Protein AF-A0A3D2EF57-F1 (afdb_monomer_lite)

Radius of gyration: 13.76 Å; chains: 1; bounding box: 25×36×29 Å

Secondary structure (DSSP, 8-state):
-HHHHHTT--TT-THHHHHHHHHHHHT-S-HHHHHHHHHHHHHHHT-TT-GGGSTT--HHHHHHHHHHTTTTHHHIIIIIHHH-SS---HHHHHHHHHHHHHT-TT-

Structure (mmCIF, N/CA/C/O backbone):
data_AF-A0A3D2EF57-F1
#
_entry.id   AF-A0A3D2EF57-F1
#
loop_
_atom_site.group_PDB
_atom_site.id
_atom_site.type_symbol
_atom_site.label_atom_id
_atom_site.label_alt_id
_atom_site.label_comp_id
_atom_site.label_asym_id
_atom_site.label_entity_id
_atom_site.label_seq_id
_atom_site.pdbx_PDB_ins_code
_atom_site.Cartn_x
_atom_site.Cartn_y
_atom_site.Cartn_z
_atom_site.occupancy
_atom_site.B_iso_or_equiv
_atom_site.auth_seq_id
_atom_site.auth_comp_id
_atom_site.auth_asym_id
_atom_site.auth_atom_id
_atom_site.pdbx_PDB_model_num
ATOM 1 N N . MET A 1 1 ? 1.422 -5.540 5.384 1.00 88.50 1 MET A N 1
ATOM 2 C CA . MET A 1 1 ? -0.028 -5.324 5.185 1.00 88.50 1 MET A CA 1
ATOM 3 C C . MET A 1 1 ? -0.815 -6.622 4.988 1.00 88.50 1 MET A C 1
ATOM 5 O O . MET A 1 1 ? -1.414 -7.062 5.948 1.00 88.50 1 MET A O 1
ATOM 9 N N . ILE A 1 2 ? -0.766 -7.296 3.827 1.00 88.06 2 ILE A N 1
ATOM 10 C CA . ILE A 1 2 ? -1.629 -8.467 3.515 1.00 88.06 2 ILE A CA 1
ATOM 11 C C . ILE A 1 2 ? -1.580 -9.571 4.579 1.00 88.06 2 ILE A C 1
ATOM 13 O O . ILE A 1 2 ? -2.618 -10.003 5.059 1.00 88.06 2 ILE A O 1
ATOM 17 N N . LYS A 1 3 ? -0.379 -9.990 5.002 1.00 89.69 3 LYS A N 1
ATOM 18 C CA . LYS A 1 3 ? -0.218 -10.944 6.113 1.00 89.69 3 LYS A CA 1
ATOM 19 C C . LYS A 1 3 ? -1.011 -10.523 7.357 1.00 89.69 3 LYS A C 1
ATOM 21 O O . LYS A 1 3 ? -1.609 -11.365 8.002 1.00 89.69 3 LYS A O 1
ATOM 26 N N . LYS A 1 4 ? -0.950 -9.239 7.700 1.00 90.38 4 LYS A N 1
ATOM 27 C CA . LYS A 1 4 ? -1.522 -8.678 8.922 1.00 90.38 4 LYS A CA 1
ATOM 28 C C . LYS A 1 4 ? -3.045 -8.575 8.822 1.00 90.38 4 LYS A C 1
ATOM 30 O O . LYS A 1 4 ? -3.727 -9.038 9.725 1.00 90.38 4 LYS A O 1
ATOM 35 N N . HIS A 1 5 ? -3.563 -8.167 7.659 1.00 90.94 5 HIS A N 1
ATOM 36 C CA . HIS A 1 5 ? -4.989 -8.285 7.317 1.00 90.94 5 HIS A CA 1
ATOM 37 C C . HIS A 1 5 ? -5.514 -9.717 7.500 1.00 90.94 5 HIS A C 1
ATOM 39 O O . HIS A 1 5 ? -6.500 -9.923 8.195 1.00 90.94 5 HIS A O 1
ATOM 45 N N . LEU A 1 6 ? -4.803 -10.721 6.969 1.00 88.38 6 LEU A N 1
ATOM 46 C CA . LEU A 1 6 ? -5.171 -12.138 7.127 1.00 88.38 6 LEU A CA 1
ATOM 47 C C . LEU A 1 6 ? -5.139 -12.629 8.586 1.00 88.38 6 LEU A C 1
ATOM 49 O O . LEU A 1 6 ? -5.754 -13.641 8.902 1.00 88.38 6 LEU A O 1
ATOM 53 N N . GLN A 1 7 ? -4.412 -11.937 9.462 1.00 89.25 7 GLN A N 1
ATOM 54 C CA . GLN A 1 7 ? -4.326 -12.230 10.894 1.00 89.25 7 GLN A CA 1
ATOM 55 C C . GLN A 1 7 ? -5.332 -11.414 11.727 1.00 89.25 7 GLN A C 1
ATOM 57 O O . GLN A 1 7 ? -5.387 -11.593 12.937 1.00 89.25 7 GLN A O 1
ATOM 62 N N . GLY A 1 8 ? -6.114 -10.520 11.106 1.00 88.00 8 GLY A N 1
ATOM 63 C CA . GLY A 1 8 ? -7.004 -9.587 11.807 1.00 88.00 8 GLY A CA 1
ATOM 64 C C . GLY A 1 8 ? -6.279 -8.423 12.495 1.00 88.00 8 GLY A C 1
ATOM 65 O O . GLY A 1 8 ? -6.898 -7.652 13.220 1.00 88.00 8 GLY A O 1
ATOM 66 N N . GLU A 1 9 ? -4.977 -8.268 12.259 1.00 88.94 9 GLU A N 1
ATOM 67 C CA . GLU A 1 9 ? -4.144 -7.211 12.831 1.00 88.94 9 GLU A CA 1
ATOM 68 C C . GLU A 1 9 ? -4.055 -6.052 11.828 1.00 88.94 9 GLU A C 1
ATOM 70 O O . GLU A 1 9 ? -3.279 -6.097 10.872 1.00 88.94 9 GLU A O 1
ATOM 75 N N . ILE A 1 10 ? -4.879 -5.017 11.988 1.00 86.81 10 ILE A N 1
ATOM 76 C CA . ILE A 1 10 ? -4.959 -3.911 11.011 1.00 86.81 10 ILE A CA 1
ATOM 77 C C . ILE A 1 10 ? -4.389 -2.579 11.514 1.00 86.81 10 ILE A C 1
ATOM 79 O O . ILE A 1 10 ? -4.194 -1.664 10.717 1.00 86.81 10 ILE A O 1
ATOM 83 N N . GLU A 1 11 ? -4.056 -2.487 12.797 1.00 89.00 11 GLU A N 1
ATOM 84 C CA . GLU A 1 11 ? -3.463 -1.293 13.405 1.00 89.00 11 GLU A CA 1
ATOM 85 C C . GLU A 1 11 ? -1.953 -1.200 13.134 1.00 89.00 11 GLU A C 1
ATOM 87 O O . GLU A 1 11 ? -1.257 -2.210 13.011 1.00 89.00 11 GLU A O 1
ATOM 92 N N . CYS A 1 12 ? -1.431 0.023 13.043 1.00 91.25 12 CYS A N 1
ATOM 93 C CA . CYS A 1 12 ? -0.019 0.358 12.842 1.00 91.25 12 CYS A CA 1
ATOM 94 C C . CYS A 1 12 ? 0.609 -0.268 11.582 1.00 91.25 12 CYS A C 1
ATOM 96 O O . CYS A 1 12 ? 1.825 -0.481 11.498 1.00 91.25 12 CYS A O 1
ATOM 98 N N . HIS A 1 13 ? -0.210 -0.602 10.583 1.00 93.62 13 HIS A N 1
ATOM 99 C CA . HIS A 1 13 ? 0.214 -1.352 9.399 1.00 93.62 13 HIS A CA 1
ATOM 100 C C . HIS A 1 13 ? -0.195 -0.699 8.076 1.00 93.62 13 HIS A C 1
ATOM 102 O O . HIS A 1 13 ? 0.221 -1.187 7.018 1.00 93.62 13 HIS A O 1
ATOM 108 N N . SER A 1 14 ? -0.930 0.414 8.114 1.00 96.44 14 SER A N 1
ATOM 109 C CA . SER A 1 14 ? -1.382 1.149 6.928 1.00 96.44 14 SER A CA 1
ATOM 110 C C . SER A 1 14 ? -0.275 1.898 6.176 1.00 96.44 14 SER A C 1
ATOM 112 O O . SER A 1 14 ? -0.454 2.170 4.990 1.00 96.44 14 SER A O 1
ATOM 114 N N . ARG A 1 15 ? 0.900 2.154 6.780 1.00 96.69 15 ARG A N 1
ATOM 115 C CA . ARG A 1 15 ? 2.043 2.807 6.098 1.00 96.69 15 ARG A CA 1
ATOM 116 C C . ARG A 1 15 ? 2.476 2.101 4.812 1.00 96.69 15 ARG A C 1
ATOM 118 O O . ARG A 1 15 ? 2.868 2.756 3.853 1.00 96.69 15 ARG A O 1
ATOM 125 N N . HIS A 1 16 ? 2.298 0.784 4.744 1.00 96.44 16 HIS A N 1
ATOM 126 C CA . HIS A 1 16 ? 2.557 0.018 3.526 1.00 96.44 16 HIS A CA 1
ATOM 127 C C . HIS A 1 16 ? 1.733 0.501 2.319 1.00 96.44 16 HIS A C 1
ATOM 129 O O . HIS A 1 16 ? 2.187 0.346 1.190 1.00 96.44 16 HIS A O 1
ATOM 135 N N . LEU A 1 17 ? 0.536 1.067 2.529 1.00 97.69 17 LEU A N 1
ATOM 136 C CA . LEU A 1 17 ? -0.251 1.660 1.446 1.00 97.69 17 LEU A CA 1
ATOM 137 C C . LEU A 1 17 ? 0.516 2.826 0.810 1.00 97.69 17 LEU A C 1
ATOM 139 O O . LEU A 1 17 ? 0.644 2.885 -0.411 1.00 97.69 17 LEU A O 1
ATOM 143 N N . TYR A 1 18 ? 1.073 3.713 1.640 1.00 98.00 18 TYR A N 1
ATOM 144 C CA . TYR A 1 18 ? 1.890 4.840 1.191 1.00 98.00 18 TYR A CA 1
ATOM 145 C C . TYR A 1 18 ? 3.161 4.365 0.479 1.00 98.00 18 TYR A C 1
ATOM 147 O O . TYR A 1 18 ? 3.489 4.870 -0.595 1.00 98.00 18 TYR A O 1
ATOM 155 N N . ASP A 1 19 ? 3.844 3.358 1.030 1.00 96.75 19 ASP A N 1
ATOM 156 C CA . ASP A 1 19 ? 5.057 2.808 0.417 1.00 96.75 19 ASP A CA 1
ATOM 157 C C . ASP A 1 19 ? 4.757 2.230 -0.978 1.00 96.75 19 ASP A C 1
ATOM 159 O O . ASP A 1 19 ? 5.470 2.521 -1.939 1.00 96.75 19 ASP A O 1
ATOM 163 N N . ILE A 1 20 ? 3.648 1.490 -1.126 1.00 96.56 20 ILE A N 1
ATOM 164 C CA . ILE A 1 20 ? 3.163 1.012 -2.431 1.00 96.56 20 ILE A CA 1
ATOM 165 C C . ILE A 1 20 ? 2.867 2.189 -3.361 1.00 96.56 20 ILE A C 1
ATOM 167 O O . ILE A 1 20 ? 3.266 2.160 -4.523 1.00 96.56 20 ILE A O 1
ATOM 171 N N . HIS A 1 21 ? 2.198 3.235 -2.872 1.00 97.62 21 HIS A N 1
ATOM 172 C CA . HIS A 1 21 ? 1.915 4.425 -3.670 1.00 97.62 21 HIS A CA 1
ATOM 173 C C . HIS A 1 21 ? 3.197 5.075 -4.208 1.00 97.62 21 HIS A C 1
ATOM 175 O O . HIS A 1 21 ? 3.244 5.422 -5.390 1.00 97.62 21 HIS A O 1
ATOM 181 N N . LYS A 1 22 ? 4.248 5.193 -3.387 1.00 96.94 22 LYS A N 1
ATOM 182 C CA . LYS A 1 22 ? 5.540 5.731 -3.831 1.00 96.94 22 LYS A CA 1
ATOM 183 C C . LYS A 1 22 ? 6.245 4.800 -4.814 1.00 96.94 22 LYS A C 1
ATOM 185 O O . LYS A 1 22 ? 6.734 5.288 -5.825 1.00 96.94 22 LYS A O 1
ATOM 190 N N . ILE A 1 23 ? 6.228 3.483 -4.607 1.00 95.38 23 ILE A N 1
ATOM 191 C CA . ILE A 1 23 ? 6.781 2.524 -5.582 1.00 95.38 23 ILE A CA 1
ATOM 192 C C . ILE A 1 23 ? 6.063 2.657 -6.933 1.00 95.38 23 ILE A C 1
ATOM 194 O O . ILE A 1 23 ? 6.706 2.873 -7.957 1.00 95.38 23 ILE A O 1
ATOM 198 N N . VAL A 1 24 ? 4.729 2.607 -6.938 1.00 96.19 24 VAL A N 1
ATOM 199 C CA . VAL A 1 24 ? 3.914 2.661 -8.164 1.00 96.19 24 VAL A CA 1
ATOM 200 C C . VAL A 1 24 ? 4.105 3.974 -8.930 1.00 96.19 24 VAL A C 1
ATOM 202 O O . VAL A 1 24 ? 4.065 3.960 -10.157 1.00 96.19 24 VAL A O 1
ATOM 205 N N . ASN A 1 25 ? 4.305 5.101 -8.242 1.00 96.06 25 ASN A N 1
ATOM 206 C CA . ASN A 1 25 ? 4.414 6.410 -8.894 1.00 96.06 25 ASN A CA 1
ATOM 207 C C . ASN A 1 25 ? 5.850 6.856 -9.195 1.00 96.06 25 ASN A C 1
ATOM 209 O O . ASN A 1 25 ? 6.041 7.621 -10.135 1.00 96.06 25 ASN A O 1
ATOM 213 N N . CYS A 1 26 ? 6.848 6.413 -8.428 1.00 94.69 26 CYS A N 1
ATOM 214 C CA . CYS A 1 26 ? 8.245 6.807 -8.638 1.00 94.69 26 CYS A CA 1
ATOM 215 C C . CYS A 1 26 ? 9.037 5.783 -9.457 1.00 94.69 26 CYS A C 1
ATOM 217 O O . CYS A 1 26 ? 9.941 6.172 -10.188 1.00 94.69 26 CYS A O 1
ATOM 219 N N . ILE A 1 27 ? 8.721 4.493 -9.318 1.00 93.31 27 ILE A N 1
ATOM 220 C CA . ILE A 1 27 ? 9.422 3.393 -9.999 1.00 93.31 27 ILE A CA 1
ATOM 221 C C . ILE A 1 27 ? 8.547 2.824 -11.119 1.00 93.31 27 ILE A C 1
ATOM 223 O O . IL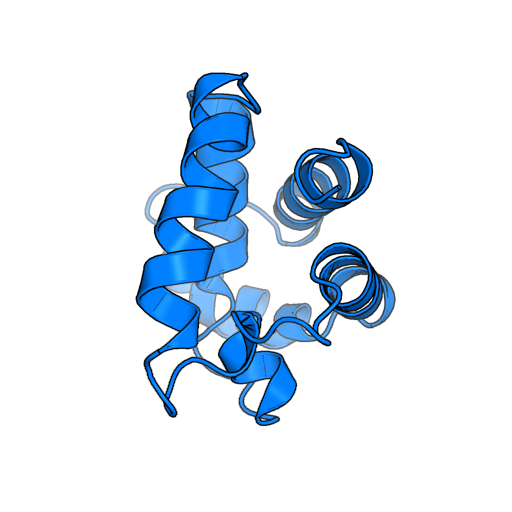E A 1 27 ? 9.031 2.567 -12.217 1.00 93.31 27 ILE A O 1
ATOM 227 N N . GLY A 1 28 ? 7.247 2.674 -10.859 1.00 94.25 28 GLY A N 1
ATOM 228 C CA . GLY A 1 28 ? 6.300 2.081 -11.797 1.00 94.25 28 GLY A CA 1
ATOM 229 C C . GLY A 1 28 ? 6.076 0.587 -11.569 1.00 94.25 28 GLY A C 1
ATOM 230 O O . GLY A 1 28 ? 6.720 -0.058 -10.743 1.00 94.25 28 GLY A O 1
ATOM 231 N N . ILE A 1 29 ? 5.110 0.045 -12.307 1.00 94.44 29 ILE A N 1
ATOM 232 C CA . ILE A 1 29 ? 4.809 -1.387 -12.359 1.00 94.44 29 ILE A CA 1
ATOM 233 C C . ILE A 1 29 ? 5.545 -1.924 -13.588 1.00 94.44 29 ILE A C 1
ATOM 235 O O . ILE A 1 29 ? 5.096 -1.704 -14.708 1.00 94.44 29 ILE A O 1
ATOM 239 N N . THR A 1 30 ? 6.715 -2.524 -13.374 1.00 94.81 30 THR A N 1
ATOM 240 C CA . THR A 1 30 ? 7.645 -2.932 -14.438 1.00 94.81 30 THR A CA 1
ATOM 241 C C . THR A 1 30 ? 7.742 -4.452 -14.558 1.00 94.81 30 THR A C 1
ATOM 243 O O . THR A 1 30 ? 7.484 -5.176 -13.595 1.00 94.81 30 THR A O 1
ATOM 246 N N . ASP A 1 31 ? 8.232 -4.937 -15.698 1.00 93.75 31 ASP A N 1
ATOM 247 C CA . ASP A 1 31 ? 8.528 -6.360 -15.928 1.00 93.75 31 ASP A CA 1
ATOM 248 C C . ASP A 1 31 ? 9.546 -6.923 -14.915 1.00 93.75 31 ASP A C 1
ATOM 250 O O . ASP A 1 31 ? 9.595 -8.119 -14.629 1.00 93.75 31 ASP A O 1
ATOM 254 N N . GLU A 1 32 ? 10.418 -6.076 -14.362 1.00 93.94 32 GLU A N 1
ATOM 255 C CA . GLU A 1 32 ? 11.339 -6.467 -13.289 1.00 93.94 32 GLU A CA 1
ATOM 256 C C . GLU A 1 32 ? 10.599 -6.751 -11.984 1.00 93.94 32 GLU A C 1
ATOM 258 O O . GLU A 1 32 ? 10.883 -7.757 -11.332 1.00 93.94 32 GLU A O 1
ATOM 263 N N . LEU A 1 33 ? 9.623 -5.910 -11.628 1.00 92.81 33 LEU A N 1
ATOM 264 C CA . LEU A 1 33 ? 8.765 -6.156 -10.476 1.00 92.81 33 LEU A CA 1
ATOM 265 C C . LEU A 1 33 ? 7.956 -7.446 -10.674 1.00 92.81 33 LEU A C 1
ATOM 267 O O . LEU A 1 33 ? 7.861 -8.245 -9.743 1.00 92.81 33 LEU A O 1
ATOM 271 N N . GLU A 1 34 ? 7.444 -7.677 -11.886 1.00 93.81 34 GLU A N 1
ATOM 272 C CA . GLU A 1 34 ? 6.684 -8.883 -12.234 1.00 93.81 34 GLU A CA 1
ATOM 273 C C . GLU A 1 34 ? 7.530 -10.144 -12.059 1.00 93.81 34 GLU A C 1
ATOM 275 O O . GLU A 1 34 ? 7.121 -11.084 -11.381 1.00 93.81 34 GLU A O 1
ATOM 280 N N . ARG A 1 35 ? 8.769 -10.131 -12.566 1.00 95.06 35 ARG A N 1
ATOM 281 C CA . ARG A 1 35 ? 9.717 -11.246 -12.417 1.00 95.06 35 ARG A CA 1
ATOM 282 C C . ARG A 1 35 ? 10.170 -11.470 -10.974 1.00 95.06 35 ARG A C 1
ATOM 284 O O . ARG A 1 35 ? 10.489 -12.600 -10.606 1.00 95.06 35 ARG A O 1
ATOM 291 N N . LEU A 1 36 ? 10.207 -10.425 -10.147 1.00 95.06 36 LEU A N 1
ATOM 292 C CA . LEU A 1 36 ? 10.649 -10.523 -8.754 1.00 95.06 36 LEU A CA 1
ATOM 293 C C . LEU A 1 36 ? 9.595 -11.165 -7.841 1.00 95.06 36 LEU A C 1
ATOM 295 O O . LEU A 1 36 ? 9.950 -11.878 -6.898 1.00 95.06 36 LEU A O 1
ATOM 299 N N . ILE A 1 37 ? 8.306 -10.939 -8.109 1.00 93.75 37 ILE A N 1
ATOM 300 C CA . ILE A 1 37 ? 7.196 -11.459 -7.297 1.00 93.75 37 ILE A CA 1
ATOM 301 C C . ILE A 1 37 ? 7.263 -12.980 -7.086 1.00 93.75 37 ILE A C 1
ATOM 303 O O . ILE A 1 37 ? 7.249 -13.387 -5.918 1.00 93.75 37 ILE A O 1
ATOM 307 N N . PRO A 1 38 ? 7.359 -13.840 -8.122 1.00 93.69 38 PRO A N 1
ATOM 308 C CA . PRO A 1 38 ? 7.404 -15.285 -7.919 1.00 93.69 38 PRO A CA 1
ATOM 309 C C . PRO A 1 38 ? 8.660 -15.713 -7.154 1.00 93.69 38 PRO A C 1
ATOM 311 O O . PRO A 1 38 ? 8.564 -16.563 -6.274 1.00 93.69 38 PRO A O 1
ATOM 314 N N . VAL A 1 39 ? 9.813 -15.076 -7.394 1.00 95.81 39 VAL A N 1
ATOM 315 C CA . VAL A 1 39 ? 11.068 -15.377 -6.680 1.00 95.81 39 VAL A CA 1
ATOM 316 C C . VAL A 1 39 ? 10.916 -15.111 -5.181 1.00 95.81 39 VAL A C 1
ATOM 318 O O . VAL A 1 39 ? 11.188 -15.983 -4.355 1.00 95.81 39 VAL A O 1
ATOM 321 N N . VAL A 1 40 ? 10.422 -13.924 -4.815 1.00 94.69 40 VAL A N 1
ATOM 322 C CA . VAL A 1 40 ? 10.195 -13.556 -3.410 1.00 94.69 40 VAL A CA 1
ATOM 323 C C . VAL A 1 40 ? 9.117 -14.440 -2.786 1.00 94.69 40 VAL A C 1
ATOM 325 O O . VAL A 1 40 ? 9.248 -14.852 -1.632 1.00 94.69 40 VAL A O 1
ATOM 328 N N . ARG A 1 41 ? 8.048 -14.748 -3.526 1.00 94.69 41 ARG A N 1
ATOM 329 C CA . ARG A 1 41 ? 6.950 -15.578 -3.030 1.00 94.69 41 ARG A CA 1
ATOM 330 C C . ARG A 1 41 ? 7.408 -17.003 -2.737 1.00 94.69 41 ARG A C 1
ATOM 332 O O . ARG A 1 41 ? 7.087 -17.488 -1.657 1.00 94.69 41 ARG A O 1
ATOM 339 N N . THR A 1 42 ? 8.195 -17.624 -3.615 1.00 95.00 42 THR A N 1
ATOM 340 C CA . THR A 1 42 ? 8.758 -18.969 -3.408 1.00 95.00 42 THR A CA 1
ATOM 341 C C . THR A 1 42 ? 9.548 -19.033 -2.109 1.00 95.00 42 THR A C 1
ATOM 343 O O . THR A 1 42 ? 9.192 -19.811 -1.226 1.00 95.00 42 THR A O 1
ATOM 346 N N . VAL A 1 43 ? 10.518 -18.130 -1.920 1.00 96.06 43 VAL A N 1
ATOM 347 C CA . VAL A 1 43 ? 11.342 -18.093 -0.697 1.00 96.06 43 VAL A CA 1
ATOM 348 C C . VAL A 1 43 ? 10.479 -17.880 0.550 1.00 96.06 43 VAL A C 1
ATOM 350 O O . VAL A 1 43 ? 10.676 -18.510 1.586 1.00 96.06 43 VAL A O 1
ATOM 353 N N . ARG A 1 44 ? 9.479 -16.996 0.478 1.00 95.88 44 ARG A N 1
ATOM 354 C CA . ARG A 1 44 ? 8.606 -16.712 1.626 1.00 95.88 44 ARG A CA 1
ATOM 355 C C . ARG A 1 44 ? 7.595 -17.821 1.906 1.00 95.88 44 ARG A C 1
ATOM 357 O O . ARG A 1 44 ? 7.141 -17.910 3.043 1.00 95.88 44 ARG A O 1
ATOM 364 N N . SER A 1 45 ? 7.226 -18.631 0.916 1.00 95.50 45 SER A N 1
ATOM 365 C CA . SER A 1 45 ? 6.232 -19.703 1.058 1.00 95.50 45 SER A CA 1
ATOM 366 C C . SER A 1 45 ? 6.704 -20.807 2.008 1.00 95.50 45 SER A C 1
ATOM 368 O O . SER A 1 45 ? 5.885 -21.392 2.724 1.00 95.50 45 SER A O 1
ATOM 370 N N . GLU A 1 46 ? 8.021 -21.009 2.101 1.00 94.62 46 GLU A N 1
ATOM 371 C CA . GLU A 1 46 ? 8.669 -21.962 3.007 1.00 94.62 46 GLU A CA 1
ATOM 372 C C . GLU A 1 46 ? 8.523 -21.554 4.479 1.00 94.62 46 GLU A C 1
ATOM 374 O O . GLU A 1 46 ? 8.548 -22.394 5.376 1.00 94.62 46 GLU A O 1
ATOM 379 N N . LEU A 1 47 ? 8.306 -20.263 4.748 1.00 93.81 47 LEU A N 1
ATOM 380 C CA . LEU A 1 47 ? 8.231 -19.728 6.100 1.00 93.81 47 LEU A CA 1
ATOM 381 C C . LEU A 1 47 ? 6.790 -19.798 6.641 1.00 93.81 47 LEU A C 1
ATOM 383 O O . LEU A 1 47 ? 5.894 -19.144 6.094 1.00 93.81 47 LEU A O 1
ATOM 387 N N . PRO A 1 48 ? 6.531 -20.492 7.770 1.00 89.88 48 PRO A N 1
ATOM 388 C CA . PRO A 1 48 ? 5.198 -20.545 8.385 1.00 89.88 48 PRO A CA 1
ATOM 389 C C . PRO A 1 48 ? 4.651 -19.161 8.753 1.00 89.88 48 PRO A C 1
ATOM 391 O O . PRO A 1 48 ? 3.452 -18.910 8.687 1.00 89.88 48 PRO A O 1
ATOM 394 N N . VAL A 1 49 ? 5.545 -18.223 9.073 1.00 90.88 49 VAL A N 1
ATOM 395 C CA . VAL A 1 49 ? 5.198 -16.845 9.439 1.00 90.88 49 VAL A CA 1
ATOM 396 C C . VAL A 1 49 ? 4.736 -15.986 8.254 1.00 90.88 49 VAL A C 1
ATOM 398 O O . VAL A 1 49 ? 4.430 -14.810 8.456 1.00 90.88 49 VAL A O 1
ATOM 401 N N . CYS A 1 50 ? 4.697 -16.518 7.031 1.00 92.31 50 CYS A N 1
ATOM 402 C CA . CYS A 1 50 ? 4.335 -15.805 5.805 1.00 92.31 50 CYS A CA 1
ATOM 403 C C . CYS A 1 50 ? 3.068 -16.399 5.159 1.00 92.31 50 CYS A C 1
ATOM 405 O O . CYS A 1 50 ? 3.139 -16.915 4.043 1.00 92.31 50 CYS A O 1
ATOM 407 N N . PRO A 1 51 ? 1.889 -16.293 5.805 1.00 90.94 51 PRO A N 1
ATOM 408 C CA . PRO A 1 51 ? 0.652 -16.857 5.263 1.00 90.94 51 PRO A CA 1
ATOM 409 C C . PRO A 1 51 ? 0.294 -16.260 3.897 1.00 90.94 51 PRO A C 1
ATOM 411 O O . PRO A 1 51 ? -0.196 -16.963 3.029 1.00 90.94 51 PRO A O 1
ATOM 414 N N . SER A 1 52 ? 0.642 -14.995 3.643 1.00 92.31 52 SER A N 1
ATOM 415 C CA . SER A 1 52 ? 0.380 -14.336 2.358 1.00 92.31 52 SER A CA 1
ATOM 416 C C . SER A 1 52 ? 1.149 -14.923 1.168 1.00 92.31 52 SER A C 1
ATOM 418 O O . SER A 1 52 ? 0.830 -14.592 0.034 1.00 92.31 52 SER A O 1
ATOM 420 N N . ALA A 1 53 ? 2.191 -15.726 1.400 1.00 94.12 53 ALA A N 1
ATOM 421 C CA . ALA A 1 53 ? 2.998 -16.319 0.334 1.00 94.12 53 ALA A CA 1
ATOM 422 C C . ALA A 1 53 ? 2.536 -17.732 -0.061 1.00 94.12 53 ALA A C 1
ATOM 424 O O . ALA A 1 53 ? 3.049 -18.272 -1.038 1.00 94.12 53 ALA A O 1
ATOM 425 N N . LYS A 1 54 ? 1.578 -18.321 0.670 1.00 93.12 54 LYS A N 1
ATOM 426 C CA . LYS A 1 54 ? 1.068 -19.673 0.407 1.00 93.12 54 LYS A CA 1
ATOM 427 C C . LYS A 1 54 ? 0.369 -19.754 -0.953 1.00 93.12 54 LYS A C 1
ATOM 429 O O . LYS A 1 54 ? -0.126 -18.750 -1.464 1.00 93.12 54 LYS A O 1
ATOM 434 N N . GLU A 1 55 ? 0.403 -20.926 -1.576 1.00 89.25 55 GLU A N 1
ATOM 435 C CA . GLU A 1 55 ? -0.023 -21.143 -2.969 1.00 89.25 55 GLU A CA 1
ATOM 436 C C . GLU A 1 55 ? -1.532 -20.940 -3.184 1.00 89.25 55 GLU A C 1
ATOM 438 O O . GLU A 1 55 ? -1.971 -20.429 -4.216 1.00 89.25 55 GLU A O 1
ATOM 443 N N . ASP A 1 56 ? -2.332 -21.261 -2.173 1.00 90.94 56 ASP A N 1
ATOM 444 C CA . ASP A 1 56 ? -3.783 -21.088 -2.133 1.00 90.94 56 ASP A CA 1
ATOM 445 C C . ASP A 1 56 ? -4.214 -19.618 -1.985 1.00 90.94 56 ASP A C 1
ATOM 447 O O . ASP A 1 56 ? -5.350 -19.257 -2.295 1.00 90.94 56 ASP A O 1
ATOM 451 N N . VAL A 1 57 ? -3.298 -18.729 -1.593 1.00 92.88 57 VAL A N 1
ATOM 452 C CA . VAL A 1 57 ? -3.602 -17.313 -1.385 1.00 92.88 57 VAL A CA 1
ATOM 453 C C . VAL A 1 57 ? -3.659 -16.546 -2.708 1.00 92.88 57 VAL A C 1
ATOM 455 O O . VAL A 1 57 ? -2.738 -16.571 -3.528 1.00 92.88 57 VAL A O 1
ATOM 458 N N . ARG A 1 58 ? -4.746 -15.800 -2.923 1.00 94.44 58 ARG A N 1
ATOM 459 C CA . ARG A 1 58 ? -4.934 -14.928 -4.094 1.00 94.44 58 ARG A CA 1
ATOM 460 C C . ARG A 1 58 ? -4.761 -13.464 -3.693 1.00 94.44 58 ARG A C 1
ATOM 462 O O . ARG A 1 58 ? -5.682 -12.843 -3.170 1.00 94.44 58 ARG A O 1
ATOM 469 N N . ILE A 1 59 ? -3.568 -12.920 -3.950 1.00 93.94 59 ILE A N 1
ATOM 470 C CA . ILE A 1 59 ? -3.177 -11.553 -3.563 1.00 93.94 59 ILE A CA 1
ATOM 471 C C . ILE A 1 59 ? -4.133 -10.504 -4.136 1.00 93.94 59 ILE A C 1
ATOM 473 O O . ILE A 1 59 ? -4.592 -9.642 -3.391 1.00 93.94 59 ILE A O 1
ATOM 477 N N . THR A 1 60 ? -4.501 -10.621 -5.413 1.00 94.50 60 THR A N 1
ATOM 478 C CA . THR A 1 60 ? -5.445 -9.710 -6.076 1.00 94.50 60 THR A CA 1
ATOM 479 C C . THR A 1 60 ? -6.784 -9.628 -5.345 1.00 94.50 60 THR A C 1
ATOM 481 O O . THR A 1 60 ? -7.302 -8.534 -5.141 1.00 94.50 60 THR A O 1
ATOM 484 N N . ASN A 1 61 ? -7.326 -10.764 -4.898 1.00 95.44 61 ASN A N 1
ATOM 485 C CA . ASN A 1 61 ? -8.610 -10.796 -4.193 1.00 95.44 61 ASN A CA 1
ATOM 486 C C . ASN A 1 61 ? -8.510 -10.095 -2.836 1.00 95.44 61 ASN A C 1
ATOM 488 O O . ASN 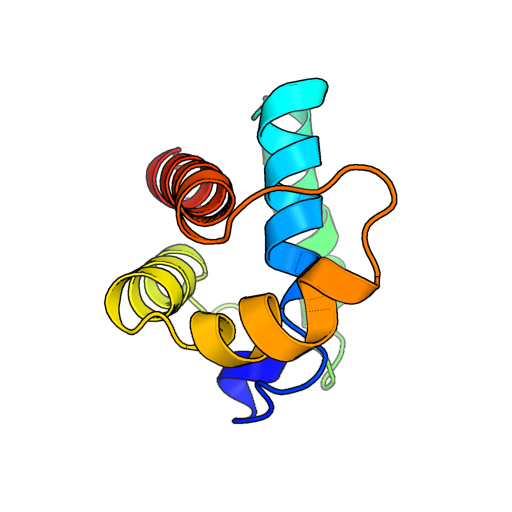A 1 61 ? -9.390 -9.317 -2.483 1.00 95.44 61 ASN A O 1
ATOM 492 N N . ILE A 1 62 ? -7.412 -10.315 -2.109 1.00 95.56 62 ILE A N 1
ATOM 493 C CA . ILE A 1 62 ? -7.191 -9.670 -0.811 1.00 95.56 62 ILE A CA 1
ATOM 494 C C . ILE A 1 62 ? -6.986 -8.161 -0.975 1.00 95.56 62 ILE A C 1
ATOM 496 O O . ILE A 1 62 ? -7.514 -7.381 -0.190 1.00 95.56 62 ILE A O 1
ATOM 500 N N . LEU A 1 63 ? -6.244 -7.726 -1.998 1.00 96.00 63 LEU A N 1
ATOM 501 C CA . LEU A 1 63 ? -6.086 -6.300 -2.288 1.00 96.00 63 LEU A CA 1
ATOM 502 C C . LEU A 1 63 ? -7.436 -5.645 -2.600 1.00 96.00 63 LEU A C 1
ATOM 504 O O . LEU A 1 63 ? -7.724 -4.586 -2.048 1.00 96.00 63 LEU A O 1
ATOM 508 N N . LYS A 1 64 ? -8.278 -6.286 -3.421 1.00 96.44 64 LYS A N 1
ATOM 509 C CA . LYS A 1 64 ? -9.634 -5.801 -3.720 1.00 96.44 64 LYS A CA 1
ATOM 510 C C . LYS A 1 64 ? -10.488 -5.695 -2.462 1.00 96.44 64 LYS A C 1
ATOM 512 O O . LYS A 1 64 ? -11.070 -4.644 -2.227 1.00 96.44 64 LYS A O 1
ATOM 517 N N . GLU A 1 65 ? -10.471 -6.714 -1.607 1.00 96.31 65 GLU A N 1
ATOM 518 C CA . GLU A 1 65 ? -11.175 -6.679 -0.323 1.00 96.31 65 GLU A CA 1
ATOM 519 C C . GLU A 1 65 ? -10.699 -5.515 0.563 1.00 96.31 65 GLU A C 1
ATOM 521 O O . GLU A 1 65 ? -11.518 -4.783 1.119 1.00 96.31 6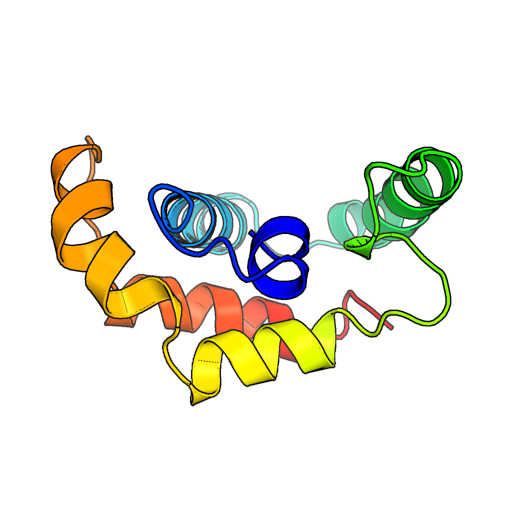5 GLU A O 1
ATOM 526 N N . ILE A 1 66 ? -9.380 -5.317 0.679 1.00 95.75 66 ILE A N 1
ATOM 527 C CA . ILE A 1 66 ? -8.786 -4.227 1.464 1.00 95.75 66 ILE A CA 1
ATOM 528 C C . ILE A 1 66 ? -9.263 -2.858 0.957 1.00 95.75 66 ILE A C 1
ATOM 530 O O . ILE A 1 66 ? -9.566 -1.979 1.767 1.00 95.75 66 ILE A O 1
ATOM 534 N N . ILE A 1 67 ? -9.322 -2.684 -0.366 1.00 97.25 67 ILE A N 1
ATOM 535 C CA . ILE A 1 67 ? -9.766 -1.447 -1.020 1.00 97.25 67 ILE A CA 1
ATOM 536 C C . ILE A 1 67 ? -11.266 -1.230 -0.794 1.00 97.25 67 ILE A C 1
ATOM 538 O O . ILE A 1 67 ? -11.665 -0.160 -0.342 1.00 97.25 67 ILE A O 1
ATOM 542 N N . GLU A 1 68 ? -12.092 -2.238 -1.078 1.00 97.75 68 GLU A N 1
ATOM 543 C CA . GLU A 1 68 ? -13.554 -2.162 -0.982 1.00 97.75 68 GLU A CA 1
ATOM 544 C C . GLU A 1 68 ? -14.018 -1.890 0.449 1.00 97.75 68 GLU A C 1
ATOM 546 O O . GLU A 1 68 ? -14.862 -1.025 0.679 1.00 97.75 68 GLU A O 1
ATOM 551 N N . LYS A 1 69 ? -13.432 -2.593 1.423 1.00 96.88 69 LYS A N 1
ATOM 552 C CA . LYS A 1 69 ? -13.773 -2.436 2.842 1.00 96.88 69 LYS A CA 1
ATOM 553 C C . LYS A 1 69 ? -13.063 -1.260 3.511 1.00 96.88 69 LYS A C 1
ATOM 555 O O . LYS A 1 69 ? -13.352 -0.975 4.668 1.00 96.88 69 LYS A O 1
ATOM 560 N N . GLN A 1 70 ? -12.118 -0.612 2.826 1.00 96.94 70 GLN A N 1
ATOM 561 C CA . GLN A 1 70 ? -11.295 0.479 3.360 1.00 96.94 70 GLN A CA 1
ATOM 562 C C . GLN A 1 70 ? -10.665 0.151 4.729 1.00 96.94 70 GLN A C 1
ATOM 564 O O . GLN A 1 70 ? -10.538 1.017 5.593 1.00 96.94 70 GLN A O 1
ATOM 569 N N . VAL A 1 71 ? -10.252 -1.107 4.938 1.00 95.88 71 VAL A N 1
ATOM 570 C CA . VAL A 1 71 ? -9.881 -1.651 6.268 1.00 95.88 71 VAL A CA 1
ATOM 571 C C . VAL A 1 71 ? -8.778 -0.863 6.979 1.00 95.88 71 VAL A C 1
ATOM 573 O O . VAL A 1 71 ? -8.741 -0.813 8.201 1.00 95.88 71 VAL A O 1
ATOM 576 N N . TYR A 1 72 ? -7.896 -0.214 6.222 1.00 97.31 72 TYR A N 1
ATOM 577 C CA . TYR A 1 72 ? -6.770 0.556 6.750 1.00 97.31 72 TYR A CA 1
ATOM 578 C C . TYR A 1 72 ? -7.024 2.067 6.820 1.00 97.31 72 TYR A C 1
ATOM 580 O O . TYR A 1 72 ? -6.108 2.793 7.189 1.00 97.31 72 TYR A O 1
ATOM 588 N N . LYS A 1 73 ? -8.213 2.570 6.459 1.00 97.62 73 LYS A N 1
ATOM 589 C CA . LYS A 1 73 ? -8.464 4.019 6.367 1.00 97.62 73 LYS A CA 1
ATOM 590 C C . LYS A 1 73 ? -8.284 4.736 7.701 1.00 97.62 73 LYS A C 1
ATOM 592 O O . LYS A 1 73 ? -7.493 5.668 7.780 1.00 97.62 73 LYS A O 1
ATOM 597 N N . SER A 1 74 ? -8.941 4.239 8.750 1.00 97.06 74 SER A N 1
ATOM 598 C CA . SER A 1 74 ? -8.832 4.815 10.097 1.00 97.06 74 SER A CA 1
ATOM 599 C C . SER A 1 74 ? -7.388 4.799 10.613 1.00 97.06 74 SER A C 1
ATOM 601 O O . SER A 1 74 ? -6.891 5.816 11.090 1.00 97.06 74 SER A O 1
ATOM 603 N N . ASP A 1 75 ? -6.682 3.673 10.461 1.00 97.38 75 ASP A N 1
ATOM 604 C CA . ASP A 1 75 ? -5.266 3.555 10.843 1.00 97.38 75 ASP A CA 1
ATOM 605 C C . ASP A 1 75 ? -4.386 4.537 10.055 1.00 97.38 75 ASP A C 1
ATOM 607 O O . ASP A 1 75 ? -3.483 5.175 10.596 1.00 97.38 75 ASP A O 1
ATOM 611 N N . TYR A 1 76 ? -4.669 4.699 8.763 1.00 98.12 76 TYR A N 1
ATOM 612 C CA . TYR A 1 76 ? -3.902 5.584 7.905 1.00 98.12 76 TYR A CA 1
ATOM 613 C C . TYR A 1 76 ? -4.062 7.048 8.318 1.00 98.12 76 TYR A C 1
ATOM 615 O O . TYR A 1 76 ? -3.066 7.745 8.503 1.00 98.12 76 TYR A O 1
ATOM 623 N N . GLU A 1 77 ? -5.305 7.500 8.474 1.00 97.69 77 GLU A N 1
ATOM 624 C CA . GLU A 1 77 ? -5.640 8.889 8.790 1.00 97.69 77 GLU A CA 1
ATOM 625 C C . GLU A 1 77 ? -5.186 9.285 10.199 1.00 97.69 77 GLU A C 1
ATOM 627 O O . GLU A 1 77 ? -4.656 10.380 10.379 1.00 97.69 77 GLU A O 1
ATOM 632 N N . ASN A 1 78 ? -5.330 8.387 11.180 1.00 97.25 78 ASN A N 1
ATOM 633 C CA . ASN A 1 78 ? -5.021 8.689 12.579 1.00 97.25 78 ASN A CA 1
ATOM 634 C C . ASN A 1 78 ? -3.555 8.435 12.962 1.00 97.25 78 ASN A C 1
ATOM 636 O O . ASN A 1 78 ? -3.062 9.064 13.897 1.00 97.25 78 ASN A O 1
ATOM 640 N N . ILE A 1 79 ? -2.857 7.518 12.278 1.00 96.50 79 ILE A N 1
ATOM 641 C CA . ILE A 1 79 ? -1.482 7.126 12.628 1.00 96.50 79 ILE A CA 1
ATOM 642 C C . ILE A 1 79 ? -0.521 7.450 11.491 1.00 96.50 79 ILE A C 1
ATOM 644 O O . ILE A 1 79 ? 0.403 8.242 11.672 1.00 96.50 79 ILE A O 1
ATOM 648 N N . THR A 1 80 ? -0.719 6.854 10.313 1.00 97.00 80 THR A N 1
ATOM 649 C CA . THR A 1 80 ? 0.279 6.938 9.236 1.00 97.00 80 THR A CA 1
ATOM 650 C C . THR A 1 80 ? 0.530 8.3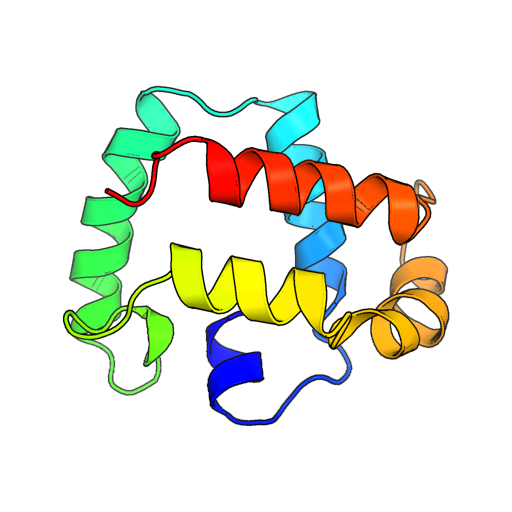67 8.786 1.00 97.00 80 THR A C 1
ATOM 652 O O . THR A 1 80 ? 1.695 8.730 8.664 1.00 97.00 80 THR A O 1
ATOM 655 N N . VAL A 1 81 ? -0.510 9.186 8.585 1.00 96.81 81 VAL A N 1
ATOM 656 C CA . VAL A 1 81 ? -0.361 10.584 8.133 1.00 96.81 81 VAL A CA 1
ATOM 657 C C . VAL A 1 81 ? 0.598 11.370 9.033 1.00 96.81 81 VAL A C 1
ATOM 659 O O . VAL A 1 81 ? 1.453 12.088 8.519 1.00 96.81 81 VAL A O 1
ATOM 662 N N . GLY A 1 82 ? 0.530 11.176 10.355 1.00 96.44 82 GLY A N 1
ATOM 663 C CA . GLY A 1 82 ? 1.422 11.837 11.313 1.00 96.44 82 GLY A CA 1
ATOM 664 C C . GLY A 1 82 ? 2.887 11.381 11.248 1.00 96.44 82 GLY A C 1
ATOM 665 O O . GLY A 1 82 ? 3.760 12.061 11.779 1.00 96.44 82 GLY A O 1
ATOM 666 N N . LEU A 1 83 ? 3.175 10.253 10.591 1.00 95.75 83 LEU A N 1
ATOM 667 C CA . LEU A 1 83 ? 4.524 9.702 10.413 1.00 95.75 83 LEU A CA 1
ATOM 668 C C . LEU A 1 83 ? 5.174 10.102 9.077 1.00 95.75 83 LEU A C 1
ATOM 670 O O . LEU A 1 83 ? 6.348 9.790 8.855 1.00 95.75 83 LEU A O 1
ATOM 674 N N . LEU A 1 84 ? 4.426 10.718 8.154 1.00 95.88 84 LEU A N 1
ATOM 675 C CA . LEU A 1 84 ? 4.910 11.021 6.808 1.00 95.88 84 LEU A CA 1
ATOM 676 C C . LEU A 1 84 ? 5.663 12.352 6.764 1.00 95.88 84 LEU A C 1
ATOM 678 O O . LEU A 1 84 ? 5.157 13.385 7.187 1.00 95.88 84 LEU A O 1
ATOM 682 N N . PHE A 1 85 ? 6.845 12.345 6.143 1.00 93.88 85 PHE A N 1
ATOM 683 C CA . PHE A 1 85 ? 7.565 13.579 5.803 1.00 93.88 85 PHE A CA 1
ATOM 684 C C . PHE A 1 85 ? 6.938 14.314 4.611 1.00 93.88 85 PHE A C 1
ATOM 686 O O . PHE A 1 85 ? 6.989 15.538 4.542 1.00 93.88 85 PHE A O 1
ATOM 693 N N . VAL A 1 86 ? 6.357 13.563 3.669 1.00 94.75 86 VAL A N 1
ATOM 694 C CA . VAL A 1 86 ? 5.612 14.093 2.522 1.00 94.75 86 VAL A CA 1
ATOM 695 C C . VAL A 1 86 ? 4.181 13.568 2.638 1.00 94.75 86 VAL A C 1
ATOM 697 O O . VAL A 1 86 ? 3.959 12.386 2.363 1.00 94.75 86 VAL A O 1
ATOM 700 N N . PRO A 1 87 ? 3.228 14.387 3.113 1.00 92.31 87 PRO A N 1
ATOM 701 C CA . PRO A 1 87 ? 1.877 13.921 3.380 1.00 92.31 87 PRO A CA 1
ATOM 702 C C . PRO A 1 87 ? 1.140 13.592 2.079 1.00 92.31 87 PRO A C 1
ATOM 704 O O . PRO A 1 87 ? 1.207 14.335 1.105 1.00 92.31 87 PRO A O 1
ATOM 707 N N . GLU A 1 88 ? 0.406 12.482 2.096 1.00 97.44 88 GLU A N 1
ATOM 708 C CA . GLU A 1 88 ? -0.498 12.048 1.030 1.00 97.44 88 GLU A CA 1
ATOM 709 C C . GLU A 1 88 ? -1.796 11.559 1.668 1.00 97.44 88 GLU A C 1
ATOM 711 O O . GLU A 1 88 ? -1.764 10.868 2.694 1.00 97.44 88 GLU A O 1
ATOM 716 N N . THR A 1 89 ? -2.936 11.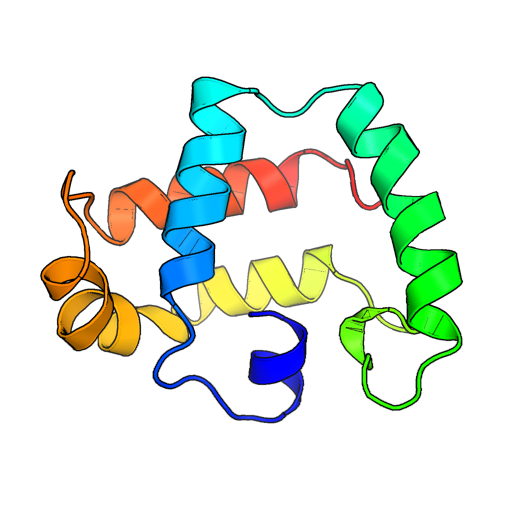889 1.063 1.00 98.00 89 THR A N 1
ATOM 717 C CA . THR A 1 89 ? -4.247 11.476 1.577 1.00 98.00 89 THR A CA 1
ATOM 718 C C . THR A 1 89 ? -4.487 9.986 1.345 1.00 98.00 89 THR A C 1
ATOM 720 O O . THR A 1 89 ? -3.961 9.393 0.397 1.00 98.00 89 THR A O 1
ATOM 723 N N . TYR A 1 90 ? -5.331 9.380 2.186 1.00 98.38 90 TYR A N 1
ATOM 724 C CA . TYR A 1 90 ? -5.748 7.990 2.000 1.00 98.38 90 TYR A CA 1
ATOM 725 C C . TYR A 1 90 ? -6.361 7.770 0.611 1.00 98.38 90 TYR A C 1
ATOM 727 O O . TYR A 1 90 ? -5.982 6.831 -0.088 1.00 98.38 90 TYR A O 1
ATOM 735 N N . ASP A 1 91 ? -7.252 8.671 0.188 1.00 98.06 91 ASP A N 1
ATOM 736 C CA . ASP A 1 91 ? -7.950 8.570 -1.094 1.00 98.06 91 ASP A CA 1
ATOM 737 C C . ASP A 1 91 ? -6.982 8.601 -2.286 1.00 98.06 91 ASP A C 1
ATOM 739 O O . ASP A 1 91 ? -7.185 7.866 -3.249 1.00 98.06 91 ASP A O 1
ATOM 743 N N . THR A 1 92 ? -5.893 9.373 -2.216 1.00 98.06 92 THR A N 1
ATOM 744 C CA . THR A 1 92 ? -4.835 9.372 -3.241 1.00 98.06 92 THR A CA 1
ATOM 745 C C . THR A 1 92 ? -4.030 8.075 -3.214 1.00 98.06 92 THR A C 1
ATOM 747 O O . THR A 1 92 ? -3.777 7.453 -4.250 1.00 98.06 92 THR A O 1
ATOM 750 N N . VAL A 1 93 ? -3.621 7.641 -2.023 1.00 98.06 93 VAL A N 1
ATOM 751 C CA . VAL A 1 93 ? -2.782 6.4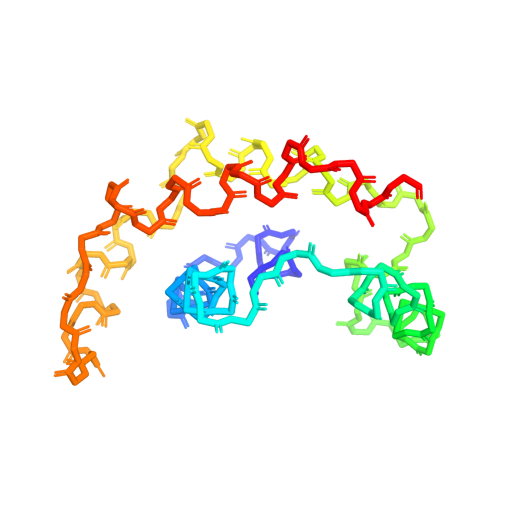54 -1.852 1.00 98.06 93 VAL A CA 1
ATOM 752 C C . VAL A 1 93 ? -3.506 5.183 -2.291 1.00 98.06 93 VAL A C 1
ATOM 754 O O . VAL A 1 93 ? -2.922 4.353 -2.995 1.00 98.06 93 VAL A O 1
ATOM 757 N N . ILE A 1 94 ? -4.787 5.039 -1.948 1.00 98.19 94 ILE A N 1
ATOM 758 C CA . ILE A 1 94 ? -5.562 3.842 -2.275 1.00 98.19 94 ILE A CA 1
ATOM 759 C C . ILE A 1 94 ? -5.773 3.682 -3.790 1.00 98.19 94 ILE A C 1
ATOM 761 O O . ILE A 1 94 ? -5.844 2.550 -4.267 1.00 98.19 94 ILE A O 1
ATOM 765 N N . GLN A 1 95 ? -5.761 4.769 -4.579 1.00 98.19 95 GLN A N 1
ATOM 766 C CA . GLN A 1 95 ? -5.793 4.662 -6.047 1.00 98.19 95 GLN A CA 1
ATOM 767 C C . GLN A 1 95 ? -4.548 3.973 -6.613 1.00 98.19 95 GLN A C 1
ATOM 769 O O . GLN A 1 95 ? -4.655 3.201 -7.564 1.00 98.19 95 GLN A O 1
ATOM 774 N N . SER A 1 96 ? -3.365 4.196 -6.036 1.00 97.75 96 SER A N 1
ATOM 775 C CA . SER A 1 96 ? -2.154 3.490 -6.476 1.00 97.75 96 SER A CA 1
ATOM 776 C C . SER A 1 96 ? -2.209 2.001 -6.138 1.00 97.75 96 SER A C 1
ATOM 778 O O . SER A 1 96 ? -1.784 1.171 -6.939 1.00 97.75 96 SER A O 1
ATOM 780 N N . VAL A 1 97 ? -2.783 1.647 -4.985 1.00 97.50 97 VAL A N 1
ATOM 781 C CA . VAL A 1 97 ? -2.996 0.243 -4.601 1.00 97.50 97 VAL A CA 1
ATOM 782 C C . VAL A 1 97 ? -4.013 -0.420 -5.529 1.00 97.50 97 VAL A C 1
ATOM 784 O O . VAL A 1 97 ? -3.795 -1.550 -5.958 1.00 97.50 97 VAL A O 1
ATOM 787 N N . LYS A 1 98 ? -5.071 0.301 -5.917 1.00 97.38 98 LYS A N 1
ATOM 788 C CA . LYS A 1 98 ? -6.033 -0.150 -6.928 1.00 97.38 98 LYS A CA 1
ATOM 789 C C . LYS A 1 98 ? -5.364 -0.398 -8.281 1.00 97.38 98 LYS A C 1
ATOM 791 O O . LYS A 1 98 ? -5.511 -1.481 -8.833 1.00 97.38 98 LYS A O 1
ATOM 796 N N . ARG A 1 99 ? -4.542 0.541 -8.765 1.00 96.88 99 ARG A N 1
ATOM 797 C CA . ARG A 1 99 ? -3.750 0.361 -9.999 1.00 96.88 99 ARG A CA 1
ATOM 798 C C . ARG A 1 99 ? -2.865 -0.887 -9.950 1.00 96.88 99 ARG A C 1
ATOM 800 O O . ARG A 1 99 ? -2.759 -1.582 -10.951 1.00 96.88 99 ARG A O 1
ATOM 807 N N . LEU A 1 100 ? -2.251 -1.182 -8.802 1.00 95.94 100 LEU A N 1
ATOM 808 C CA . LEU A 1 100 ? -1.440 -2.390 -8.612 1.00 95.94 100 LEU A CA 1
ATOM 809 C C . LEU A 1 100 ? -2.278 -3.677 -8.547 1.00 95.94 100 LEU A C 1
ATOM 811 O O . LEU A 1 100 ? -1.813 -4.731 -8.967 1.00 95.94 100 LEU A O 1
ATOM 815 N N . ALA A 1 101 ? -3.490 -3.623 -7.996 1.00 95.44 101 ALA A N 1
ATOM 816 C CA . ALA A 1 101 ? -4.399 -4.768 -7.987 1.00 95.44 101 ALA A CA 1
ATOM 817 C C . ALA A 1 101 ? -4.924 -5.083 -9.399 1.00 95.44 101 ALA A C 1
ATOM 819 O O . ALA A 1 101 ? -5.073 -6.251 -9.756 1.00 95.44 101 ALA A O 1
ATOM 820 N N . ASP A 1 102 ? -5.158 -4.044 -10.202 1.00 95.56 102 ASP A N 1
ATOM 821 C CA . ASP A 1 102 ? -5.703 -4.147 -11.556 1.00 95.56 102 ASP A CA 1
ATOM 822 C C . ASP A 1 102 ? -4.625 -4.377 -12.635 1.00 95.56 102 ASP A C 1
ATOM 824 O O . ASP A 1 102 ? -4.962 -4.627 -13.789 1.00 95.56 102 ASP A O 1
ATOM 828 N N . SER A 1 103 ? -3.331 -4.330 -12.289 1.00 94.50 103 SER A N 1
ATOM 829 C CA . SER A 1 103 ? -2.234 -4.433 -13.265 1.00 94.50 103 SER A CA 1
ATOM 830 C C . SER A 1 103 ? -2.011 -5.832 -13.838 1.00 94.50 103 SER A C 1
ATOM 832 O O . SER A 1 103 ? -1.280 -5.976 -14.811 1.00 94.50 103 SER A O 1
ATOM 834 N N . GLY A 1 104 ? -2.584 -6.870 -13.225 1.00 91.25 104 GLY A N 1
ATOM 835 C CA . GLY A 1 104 ? -2.357 -8.260 -13.629 1.00 91.25 104 GLY A CA 1
ATOM 836 C C . GLY A 1 104 ? -1.000 -8.838 -13.214 1.00 91.25 104 GLY A C 1
ATOM 837 O O . GLY A 1 104 ? -0.767 -10.015 -13.451 1.00 91.25 104 GLY A O 1
ATOM 838 N N . ILE A 1 105 ? -0.153 -8.071 -12.515 1.00 92.56 105 ILE A N 1
ATOM 839 C CA . ILE A 1 105 ? 1.206 -8.479 -12.101 1.00 92.56 105 ILE A CA 1
ATOM 840 C C . ILE A 1 105 ? 1.244 -9.663 -11.107 1.00 92.56 105 ILE A C 1
ATOM 842 O O . ILE A 1 105 ? 2.300 -10.176 -10.752 1.00 92.56 105 ILE A O 1
ATOM 846 N N . TRP A 1 106 ? 0.082 -10.066 -10.593 1.00 87.12 106 TRP A N 1
ATOM 847 C CA . TRP A 1 106 ? -0.073 -11.154 -9.623 1.00 87.12 106 TRP A CA 1
ATOM 848 C C . TRP A 1 106 ? -0.532 -12.475 -10.253 1.00 87.12 106 TRP A C 1
ATOM 850 O O . TRP A 1 106 ? -0.769 -13.426 -9.500 1.00 87.12 106 TRP A O 1
ATOM 860 N N . ASN A 1 107 ? -0.745 -12.490 -11.574 1.00 70.94 107 ASN A N 1
ATOM 861 C CA . ASN A 1 107 ? -1.235 -13.643 -12.330 1.00 70.94 107 ASN A CA 1
ATOM 862 C C . ASN A 1 107 ? -0.132 -14.658 -12.634 1.00 70.94 107 ASN A C 1
ATOM 864 O O . ASN A 1 107 ? 1.040 -14.249 -12.765 1.00 70.94 107 ASN A O 1
#

Sequence (107 aa):
MIKKHLQGEIECHSRHLYDIHKIVNCIGITDELERLIPVVRTVRSELPVCPSAKEDVRITNILKEIIEKQVYKSDYENITVGLLFVPETYDTVIQSVKRLADSGIWN

Foldseek 3Di:
DLLCVVVVNQAPPCLVLVVLLCCCPVVNDDPVVLVVVLVVLVVLCPPPSRPCSPPPHQPLVSLVVCLVVVSNQVNCVVPVQVVDPDGDHPVSSNVSSVCVSPVPSRD

pLDDT: mean 94.41, std 3.68, range [70.94, 98.38]